Protein AF-A0AAU2K350-F1 (afdb_monomer_lite)

Secondary structure (DSSP, 8-state):
--THHHHHHHTT-EEEEEEGGG-SSHHHHHHHHHHHTT--TT---SHHHHHHHHHTT-SSS-SS--EEEEEETGGGGGGSTTHHHHHHHHHHHHHHHHHTB-TTSPBPSSS----EEEEE--SSS-GGGGHHHHHTSTTEEEEEETTEEEEEE-GGGG--

pLDDT: mean 87.74, std 11.93, range [40.41, 98.19]

Structure (mmCIF, N/CA/C/O backbone):
data_AF-A0AAU2K350-F1
#
_entry.id   AF-A0AAU2K350-F1
#
loop_
_atom_site.group_PDB
_atom_site.id
_atom_site.type_symbol
_atom_site.label_atom_id
_atom_site.label_alt_id
_atom_site.label_comp_id
_atom_site.label_asym_id
_atom_site.label_entity_id
_atom_site.label_seq_id
_atom_site.pdbx_PDB_ins_code
_atom_site.Cartn_x
_atom_site.Cartn_y
_atom_site.Cartn_z
_atom_site.occupancy
_atom_site.B_iso_or_equiv
_atom_site.auth_seq_id
_atom_site.auth_comp_id
_atom_site.auth_asym_id
_atom_site.auth_atom_id
_atom_site.pdbx_PDB_model_num
ATOM 1 N N . MET A 1 1 ? -17.725 -1.770 -3.847 1.00 48.84 1 MET A N 1
ATOM 2 C CA . MET A 1 1 ? -16.454 -1.557 -4.570 1.00 48.84 1 MET A CA 1
ATOM 3 C C . MET A 1 1 ? -16.505 -0.153 -5.142 1.00 48.84 1 MET A C 1
ATOM 5 O O . MET A 1 1 ? -17.476 0.146 -5.826 1.00 48.84 1 MET A O 1
ATOM 9 N N . SER A 1 2 ? -15.560 0.715 -4.776 1.00 60.06 2 SER A N 1
ATOM 10 C CA . SER A 1 2 ? -15.501 2.093 -5.284 1.00 60.06 2 SER A CA 1
ATOM 11 C C . SER A 1 2 ? -15.479 2.109 -6.822 1.00 60.06 2 SER A C 1
ATOM 13 O O . SER A 1 2 ? -14.871 1.226 -7.431 1.00 60.06 2 SER A O 1
ATOM 15 N N . ALA A 1 3 ? -16.127 3.098 -7.449 1.00 72.12 3 ALA A N 1
ATOM 16 C CA . ALA A 1 3 ? -16.130 3.290 -8.905 1.00 72.12 3 ALA A CA 1
ATOM 17 C C . ALA A 1 3 ? -14.728 3.598 -9.480 1.00 72.12 3 ALA A C 1
ATOM 19 O O . ALA A 1 3 ? -14.520 3.503 -10.686 1.00 72.12 3 ALA A O 1
ATOM 20 N N . GLU A 1 4 ? -13.764 3.920 -8.613 1.00 78.69 4 GLU A N 1
ATOM 21 C CA . GLU A 1 4 ? -12.379 4.254 -8.962 1.00 78.69 4 GLU A CA 1
ATOM 22 C C . GLU A 1 4 ? -11.630 3.071 -9.602 1.00 78.69 4 GLU A C 1
ATOM 24 O O . GLU A 1 4 ? -10.905 3.262 -10.574 1.00 78.69 4 GLU A O 1
ATOM 29 N N . VAL A 1 5 ? -11.836 1.840 -9.112 1.00 82.00 5 VAL A N 1
ATOM 30 C CA . VAL A 1 5 ? -11.139 0.642 -9.625 1.00 82.00 5 VAL A CA 1
ATOM 31 C C . VAL A 1 5 ? -11.605 0.275 -11.041 1.00 82.00 5 VAL A C 1
ATOM 33 O O . VAL A 1 5 ? -10.751 0.125 -11.913 1.00 82.00 5 VAL A O 1
ATOM 36 N N . PRO A 1 6 ? -12.922 0.175 -11.328 1.00 83.81 6 PRO A N 1
ATOM 37 C CA . PRO A 1 6 ? -13.397 0.025 -12.702 1.00 83.81 6 PRO A CA 1
ATOM 38 C C . PRO A 1 6 ? -12.897 1.135 -13.632 1.00 83.81 6 PRO A C 1
ATOM 40 O O . PRO A 1 6 ? -12.390 0.831 -14.705 1.00 83.81 6 PRO A O 1
ATOM 43 N N . ALA A 1 7 ? -12.948 2.401 -13.203 1.00 83.69 7 ALA A N 1
ATOM 44 C CA . ALA A 1 7 ? -12.500 3.533 -14.018 1.00 83.69 7 ALA A CA 1
ATOM 45 C C . ALA A 1 7 ? -10.980 3.543 -14.284 1.00 83.69 7 ALA A C 1
ATOM 47 O O . ALA A 1 7 ? -10.530 4.105 -15.286 1.00 83.69 7 ALA A O 1
ATOM 48 N N . LEU A 1 8 ? -10.177 2.963 -13.387 1.00 84.31 8 LEU A N 1
ATOM 49 C CA . LEU A 1 8 ? -8.742 2.752 -13.586 1.00 84.31 8 LEU A CA 1
ATOM 50 C C . LEU A 1 8 ? -8.472 1.624 -14.592 1.00 84.31 8 LEU A C 1
ATOM 52 O O . LEU A 1 8 ? -7.629 1.761 -15.470 1.00 84.31 8 LEU A O 1
ATOM 56 N N . LEU A 1 9 ? -9.218 0.525 -14.514 1.00 84.62 9 LEU A N 1
ATOM 57 C CA . LEU A 1 9 ? -9.082 -0.571 -15.476 1.00 84.62 9 LEU A CA 1
ATOM 58 C C . LEU A 1 9 ? -9.547 -0.152 -16.881 1.00 84.62 9 LEU A C 1
ATOM 60 O O . LEU A 1 9 ? -8.903 -0.482 -17.872 1.00 84.62 9 LEU A O 1
ATOM 64 N N . GLU A 1 10 ? -10.630 0.624 -16.980 1.00 86.38 10 GLU A N 1
ATOM 65 C CA . GLU A 1 10 ? -11.163 1.136 -18.254 1.00 86.38 10 GLU A CA 1
ATOM 66 C C . GLU A 1 10 ? -10.181 2.054 -18.998 1.00 86.38 10 GLU A C 1
ATOM 68 O O . GLU A 1 10 ? -10.196 2.089 -20.228 1.00 86.38 10 GLU A O 1
ATOM 73 N N . ARG A 1 11 ? -9.304 2.768 -18.278 1.00 85.75 11 ARG A N 1
ATOM 74 C CA . ARG A 1 11 ? -8.236 3.596 -18.873 1.00 85.75 11 ARG A CA 1
ATOM 75 C C . ARG A 1 11 ? -6.944 2.826 -19.168 1.00 85.75 11 ARG A C 1
ATOM 77 O O . ARG A 1 11 ? -5.968 3.448 -19.567 1.00 85.75 11 ARG A O 1
ATOM 84 N N . GLY A 1 12 ? -6.934 1.506 -18.973 1.00 85.19 12 GLY A N 1
ATOM 85 C CA . GLY A 1 12 ? -5.758 0.656 -19.177 1.00 85.19 12 GLY A CA 1
ATOM 86 C C . GLY A 1 12 ? -4.811 0.571 -17.977 1.00 85.19 12 GLY A C 1
ATOM 87 O O . GLY A 1 12 ? -3.749 -0.026 -18.101 1.00 85.19 12 GLY A O 1
ATOM 88 N N . GLY A 1 13 ? -5.191 1.128 -16.825 1.00 89.69 13 GLY A N 1
ATOM 89 C CA . GLY A 1 13 ? -4.402 1.042 -15.602 1.00 89.69 13 GLY A CA 1
ATOM 90 C C . GLY A 1 13 ? -4.367 -0.368 -15.011 1.00 89.69 13 GLY A C 1
ATOM 91 O O . GLY A 1 13 ? -5.185 -1.237 -15.329 1.00 89.69 13 GLY A O 1
ATOM 92 N N . LEU A 1 14 ? -3.413 -0.589 -14.114 1.00 92.19 14 LEU A N 1
ATOM 93 C CA . LEU A 1 14 ? -3.151 -1.875 -13.483 1.00 92.19 14 LEU A CA 1
ATOM 94 C C . LEU A 1 14 ? -3.689 -1.902 -12.057 1.00 92.19 14 LEU A C 1
ATOM 96 O O . LEU A 1 14 ? -3.581 -0.937 -11.302 1.00 92.19 14 LEU A O 1
ATOM 100 N N . VAL A 1 15 ? -4.242 -3.049 -11.671 1.00 93.12 15 VAL A N 1
ATOM 101 C CA . VAL A 1 15 ? -4.772 -3.270 -10.327 1.00 93.12 15 VAL A CA 1
ATOM 102 C C . VAL A 1 15 ? -4.165 -4.540 -9.760 1.00 93.12 15 VAL A C 1
ATOM 104 O O . VAL A 1 15 ? -4.395 -5.630 -10.283 1.00 93.12 15 VAL A O 1
ATOM 107 N N . PHE A 1 16 ? -3.437 -4.399 -8.658 1.00 95.00 16 PHE A N 1
ATOM 108 C CA . PHE A 1 16 ? -2.886 -5.517 -7.896 1.00 95.00 16 PHE A CA 1
ATOM 109 C C . PHE 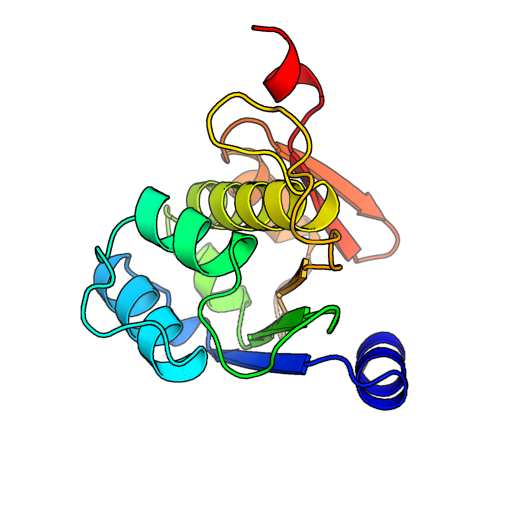A 1 16 ? -3.599 -5.631 -6.558 1.00 95.00 16 PHE A C 1
ATOM 111 O O . PHE A 1 16 ? -4.046 -4.633 -5.990 1.00 95.00 16 PHE A O 1
ATOM 118 N N . ARG A 1 17 ? -3.709 -6.858 -6.050 1.00 95.94 17 ARG A N 1
ATOM 119 C CA . ARG A 1 17 ? -4.316 -7.135 -4.748 1.00 95.94 17 ARG A CA 1
ATOM 120 C C . ARG A 1 17 ? -3.356 -7.926 -3.883 1.00 95.94 17 ARG A C 1
ATOM 122 O O . ARG A 1 17 ? -2.814 -8.931 -4.330 1.00 95.94 17 ARG A O 1
ATOM 129 N N . LEU A 1 18 ? -3.165 -7.469 -2.655 1.00 98.00 18 LEU A N 1
ATOM 130 C CA . LEU A 1 18 ? -2.349 -8.115 -1.636 1.00 98.00 18 LEU A CA 1
ATOM 131 C C . LEU A 1 18 ? -3.233 -8.367 -0.415 1.00 98.00 18 LEU A C 1
ATOM 133 O O . LEU A 1 18 ? -4.109 -7.561 -0.113 1.00 98.00 18 LEU A O 1
ATOM 137 N N . ASN A 1 19 ? -2.989 -9.452 0.318 1.00 97.69 19 ASN A N 1
ATOM 138 C CA . ASN A 1 19 ? -3.650 -9.688 1.598 1.00 97.69 19 ASN A CA 1
ATOM 139 C C . ASN A 1 19 ? -2.762 -9.180 2.741 1.00 97.69 19 ASN A C 1
ATOM 141 O O . ASN A 1 19 ? -1.629 -9.635 2.890 1.00 97.69 19 ASN A O 1
ATOM 145 N N . ALA A 1 20 ? -3.271 -8.276 3.581 1.00 97.50 20 ALA A N 1
ATOM 146 C CA . ALA A 1 20 ? -2.538 -7.720 4.718 1.00 97.50 20 ALA A CA 1
ATOM 147 C C . ALA A 1 20 ? -2.034 -8.768 5.717 1.00 97.50 20 ALA A C 1
ATOM 149 O O . ALA A 1 20 ? -1.036 -8.540 6.401 1.00 97.50 20 ALA A O 1
ATOM 150 N N . ARG A 1 21 ? -2.688 -9.931 5.807 1.00 96.69 21 ARG A N 1
ATOM 151 C CA . ARG A 1 21 ? -2.264 -11.035 6.681 1.00 96.69 21 ARG A CA 1
ATOM 152 C C . ARG A 1 21 ? -0.917 -11.625 6.259 1.00 96.69 21 ARG A C 1
ATOM 154 O O . ARG A 1 21 ? -0.220 -12.177 7.106 1.00 96.69 21 ARG A O 1
ATOM 161 N N . ASP A 1 22 ? -0.519 -11.431 5.004 1.00 97.75 22 ASP A N 1
ATOM 162 C CA . ASP A 1 22 ? 0.795 -11.810 4.478 1.00 97.75 22 ASP A CA 1
ATOM 163 C C . ASP A 1 22 ? 1.847 -10.689 4.615 1.00 97.75 22 ASP A C 1
ATOM 165 O O . ASP A 1 22 ? 2.985 -10.857 4.173 1.00 97.75 22 ASP A O 1
ATOM 169 N N . LEU A 1 23 ? 1.482 -9.543 5.210 1.00 97.56 23 LEU A N 1
ATOM 170 C CA . LEU A 1 23 ? 2.312 -8.333 5.326 1.00 97.56 23 LEU A CA 1
ATOM 171 C C . LEU A 1 23 ? 2.661 -7.973 6.783 1.00 97.56 23 LEU A C 1
ATOM 173 O O . LEU A 1 23 ? 3.129 -6.871 7.056 1.00 97.56 23 LEU A O 1
ATOM 177 N N . LEU A 1 24 ? 2.418 -8.881 7.732 1.00 96.50 24 LEU A N 1
ATOM 178 C CA . LEU A 1 24 ? 2.515 -8.589 9.171 1.00 96.50 24 LEU A CA 1
ATOM 179 C C . LEU A 1 24 ? 3.950 -8.521 9.716 1.00 96.50 24 LEU A C 1
ATOM 181 O O . LEU A 1 24 ? 4.151 -8.114 10.857 1.00 96.50 24 LEU A O 1
ATOM 185 N N . GLU A 1 25 ? 4.943 -8.912 8.919 1.00 96.88 25 GLU A N 1
ATOM 186 C CA . GLU A 1 25 ? 6.363 -8.827 9.259 1.00 96.88 25 GLU A CA 1
ATOM 187 C C . GLU A 1 25 ? 7.150 -8.333 8.038 1.00 96.88 25 GLU A C 1
ATOM 189 O O . GLU A 1 25 ? 6.789 -8.674 6.910 1.00 96.88 25 GLU A O 1
ATOM 194 N N . PRO A 1 26 ? 8.267 -7.598 8.205 1.00 97.00 26 PRO A N 1
ATOM 195 C CA . PRO A 1 26 ? 9.024 -7.078 7.064 1.00 97.00 26 PRO A CA 1
ATOM 196 C C . PRO A 1 26 ? 9.430 -8.168 6.060 1.00 97.00 26 PRO A C 1
ATOM 198 O O . PRO A 1 26 ? 9.266 -8.010 4.854 1.00 97.00 26 PRO A O 1
ATOM 201 N N . ALA A 1 27 ? 9.899 -9.322 6.544 1.00 96.94 27 ALA A N 1
ATOM 202 C CA . ALA A 1 27 ? 10.349 -10.408 5.675 1.00 96.94 27 ALA A CA 1
ATOM 203 C C . ALA A 1 27 ? 9.214 -11.049 4.853 1.00 96.94 27 ALA A C 1
ATOM 205 O O . ALA A 1 27 ? 9.441 -11.440 3.703 1.00 96.94 27 ALA A O 1
ATOM 206 N N . SER A 1 28 ? 8.011 -11.190 5.424 1.00 97.12 28 SER A N 1
ATOM 207 C CA . SER A 1 28 ? 6.842 -11.686 4.687 1.00 97.12 28 SER A CA 1
ATOM 208 C C . SER A 1 28 ? 6.312 -10.618 3.736 1.00 97.12 28 SER A C 1
ATOM 210 O O . SER A 1 28 ? 6.107 -10.924 2.566 1.00 97.12 28 SER A O 1
ATOM 212 N N . LEU A 1 29 ? 6.246 -9.360 4.177 1.00 97.94 29 LEU A N 1
ATOM 213 C CA . LEU A 1 29 ? 5.856 -8.209 3.366 1.00 97.94 29 LEU A CA 1
ATOM 214 C C . LEU A 1 29 ? 6.703 -8.100 2.097 1.00 97.94 29 LEU A C 1
ATOM 216 O O . LEU A 1 29 ? 6.158 -8.137 0.996 1.00 97.94 29 LEU A O 1
ATOM 220 N N . PHE A 1 30 ? 8.032 -8.046 2.217 1.00 98.19 30 PHE A N 1
ATOM 221 C CA . PHE A 1 30 ? 8.917 -7.925 1.054 1.00 98.19 30 PHE A CA 1
ATOM 222 C C . PHE A 1 30 ? 8.753 -9.093 0.081 1.00 98.19 30 PHE A C 1
ATOM 224 O O . PHE A 1 30 ? 8.763 -8.906 -1.133 1.00 98.19 30 PHE A O 1
ATOM 231 N N . ARG A 1 31 ? 8.581 -10.312 0.600 1.00 97.50 31 ARG A N 1
ATOM 232 C CA . ARG A 1 31 ? 8.362 -11.501 -0.228 1.00 97.50 31 ARG A CA 1
ATOM 233 C C . ARG A 1 31 ? 7.025 -11.443 -0.962 1.00 97.50 31 ARG A C 1
ATOM 235 O O . ARG A 1 31 ? 6.973 -11.809 -2.132 1.00 97.50 31 ARG A O 1
ATOM 242 N N . THR A 1 32 ? 5.971 -11.002 -0.284 1.00 97.94 32 THR A N 1
ATOM 243 C CA . THR A 1 32 ? 4.632 -10.860 -0.858 1.00 97.94 32 THR A CA 1
ATOM 244 C C . THR A 1 32 ? 4.634 -9.801 -1.951 1.00 97.94 32 THR A C 1
ATOM 246 O O . THR A 1 32 ? 4.218 -10.105 -3.061 1.00 97.94 32 THR A O 1
ATOM 249 N N . PHE A 1 33 ? 5.203 -8.617 -1.706 1.00 97.62 33 PHE A N 1
ATOM 250 C CA . PHE A 1 33 ? 5.352 -7.585 -2.739 1.00 97.62 33 PHE A CA 1
ATOM 251 C C . PHE A 1 33 ? 6.123 -8.106 -3.953 1.00 97.62 33 PHE A C 1
ATOM 253 O O . PHE A 1 33 ? 5.629 -8.014 -5.072 1.00 97.62 33 PHE A O 1
ATOM 260 N N . ALA A 1 34 ? 7.283 -8.733 -3.740 1.00 96.25 34 ALA A N 1
ATOM 261 C CA . ALA A 1 34 ? 8.080 -9.254 -4.844 1.00 96.25 34 ALA A CA 1
ATOM 262 C C . ALA A 1 34 ? 7.338 -10.311 -5.673 1.00 96.25 34 ALA A C 1
ATOM 264 O O . ALA A 1 34 ? 7.451 -10.327 -6.895 1.00 96.25 34 ALA A O 1
ATOM 265 N N . ARG A 1 35 ? 6.564 -11.183 -5.016 1.00 96.06 35 ARG A N 1
ATOM 266 C CA . ARG A 1 35 ? 5.776 -12.222 -5.683 1.00 96.06 35 ARG A CA 1
ATOM 267 C C . ARG A 1 35 ? 4.591 -11.635 -6.450 1.00 96.06 35 ARG A C 1
ATOM 269 O O . ARG A 1 35 ? 4.458 -11.918 -7.635 1.00 96.06 35 ARG A O 1
ATOM 276 N N . GLU A 1 36 ? 3.743 -10.848 -5.789 1.00 96.19 36 GLU A N 1
ATOM 277 C CA . GLU A 1 36 ? 2.484 -10.357 -6.375 1.00 96.19 36 GLU A CA 1
ATOM 278 C C . GLU A 1 36 ? 2.718 -9.290 -7.451 1.00 96.19 36 GLU A C 1
ATOM 280 O O . GLU A 1 36 ? 1.993 -9.238 -8.442 1.00 96.19 36 GLU A O 1
ATOM 285 N N . LEU A 1 37 ? 3.761 -8.471 -7.296 1.00 94.62 37 LEU A N 1
ATOM 286 C CA . LEU A 1 37 ? 4.132 -7.435 -8.264 1.00 94.62 37 LEU A CA 1
ATOM 287 C C . LEU A 1 37 ? 5.217 -7.906 -9.238 1.00 94.62 37 LEU A C 1
ATOM 289 O O . LEU A 1 37 ? 5.668 -7.123 -10.062 1.00 94.62 37 LEU A O 1
ATOM 293 N N . SER A 1 38 ? 5.630 -9.178 -9.170 1.00 93.88 38 SER A N 1
ATOM 294 C CA . SER A 1 38 ? 6.659 -9.770 -10.041 1.00 93.88 38 SER A CA 1
ATOM 295 C C . SER A 1 38 ? 7.970 -8.969 -10.093 1.00 93.88 38 SER A C 1
ATOM 297 O O . SER A 1 38 ? 8.540 -8.780 -11.168 1.00 93.88 38 SER A O 1
ATOM 299 N N . PHE A 1 39 ? 8.461 -8.505 -8.938 1.00 93.81 39 PHE A N 1
ATOM 300 C CA . PHE A 1 39 ? 9.727 -7.769 -8.868 1.00 93.81 39 PHE A CA 1
ATOM 301 C C . PHE A 1 39 ? 10.929 -8.622 -9.317 1.00 93.81 39 PHE A C 1
ATOM 303 O O . PHE A 1 39 ? 10.881 -9.857 -9.269 1.00 93.81 39 PHE A O 1
ATOM 310 N N . PRO A 1 40 ? 12.048 -7.986 -9.720 1.00 91.12 40 PRO A N 1
ATOM 311 C CA . PRO A 1 40 ? 13.221 -8.685 -10.219 1.00 91.12 40 PRO A CA 1
ATOM 312 C C . PRO A 1 40 ? 13.851 -9.607 -9.172 1.00 91.12 40 PRO A C 1
ATOM 314 O O . PRO A 1 40 ? 13.852 -9.323 -7.976 1.00 91.12 40 PRO A O 1
ATOM 317 N N . GLY A 1 41 ? 14.503 -10.679 -9.632 1.00 89.38 41 GLY A N 1
ATOM 318 C CA . GLY A 1 41 ? 15.175 -11.646 -8.750 1.00 89.38 41 GLY A CA 1
ATOM 319 C C . GLY A 1 41 ? 16.346 -11.083 -7.929 1.00 89.38 41 GLY A C 1
ATOM 320 O O . GLY A 1 41 ? 16.831 -11.762 -7.030 1.00 89.38 41 GLY A O 1
ATOM 321 N N . TYR A 1 42 ? 16.799 -9.861 -8.227 1.00 88.81 42 TYR A N 1
ATOM 322 C CA . TYR A 1 42 ? 17.813 -9.125 -7.462 1.00 88.81 42 TYR A CA 1
ATOM 323 C C . TYR A 1 42 ? 17.215 -8.129 -6.452 1.00 88.81 42 TYR A C 1
ATOM 325 O O . TYR A 1 42 ? 17.949 -7.316 -5.894 1.00 88.81 42 TYR A O 1
ATOM 333 N N . PHE A 1 43 ? 15.899 -8.161 -6.222 1.00 94.00 43 PHE A N 1
ATOM 334 C CA . PHE A 1 43 ? 15.223 -7.303 -5.253 1.00 94.00 43 PHE A CA 1
ATOM 335 C C . PHE A 1 43 ? 15.873 -7.386 -3.860 1.00 94.00 43 PHE A C 1
ATOM 337 O O . PHE A 1 43 ? 16.080 -8.466 -3.310 1.00 94.00 43 PHE A O 1
ATOM 344 N N . GLY A 1 44 ? 16.188 -6.226 -3.277 1.00 95.06 44 GLY A N 1
ATOM 345 C CA . GLY A 1 44 ? 17.009 -6.115 -2.066 1.00 95.06 44 GLY A CA 1
ATOM 346 C C . GLY A 1 44 ? 16.328 -6.498 -0.746 1.00 95.06 44 GLY A C 1
ATOM 347 O O . GLY A 1 44 ? 17.001 -6.497 0.284 1.00 95.06 44 GLY A O 1
ATOM 348 N N . HIS A 1 45 ? 15.024 -6.808 -0.750 1.00 95.94 45 HIS A N 1
ATOM 349 C CA . HIS A 1 45 ? 14.247 -7.207 0.436 1.00 95.94 45 HIS A CA 1
ATOM 350 C C . HIS A 1 45 ? 14.420 -6.274 1.651 1.00 95.94 45 HIS A C 1
ATOM 352 O O . HIS A 1 45 ? 14.588 -6.721 2.787 1.00 95.94 45 HIS A O 1
ATOM 358 N N . ASN A 1 46 ? 14.389 -4.968 1.402 1.00 96.88 46 ASN A N 1
ATOM 359 C CA . ASN A 1 46 ? 14.428 -3.917 2.414 1.00 96.88 46 ASN A CA 1
ATOM 360 C C . ASN A 1 46 ? 13.517 -2.751 1.986 1.00 96.88 46 ASN A C 1
ATOM 362 O O . ASN A 1 46 ? 12.992 -2.759 0.872 1.00 96.88 46 ASN A O 1
ATOM 366 N N . TRP A 1 47 ? 13.297 -1.780 2.876 1.00 96.06 47 TRP A N 1
ATOM 367 C CA . TRP A 1 47 ? 12.362 -0.675 2.637 1.00 96.06 47 TRP A CA 1
ATOM 368 C C . TRP A 1 47 ? 12.781 0.226 1.474 1.00 96.06 47 TRP A C 1
ATOM 370 O O . TRP A 1 47 ? 11.937 0.538 0.640 1.00 96.06 47 TRP A O 1
ATOM 380 N N . ASP A 1 48 ? 14.067 0.562 1.367 1.00 93.75 48 ASP A N 1
ATOM 381 C CA . ASP A 1 48 ? 14.583 1.406 0.281 1.00 93.75 48 ASP A CA 1
ATOM 382 C C . ASP A 1 48 ? 14.410 0.704 -1.071 1.00 93.75 48 ASP A C 1
ATOM 384 O O . ASP A 1 48 ? 13.841 1.260 -2.006 1.00 93.75 48 ASP A O 1
ATOM 388 N N . ALA A 1 49 ? 14.765 -0.582 -1.140 1.00 94.62 49 ALA A N 1
ATOM 389 C CA . ALA A 1 49 ? 14.562 -1.393 -2.337 1.00 94.62 49 ALA A CA 1
ATOM 390 C C . ALA A 1 49 ? 13.076 -1.531 -2.712 1.00 94.62 49 ALA A C 1
ATOM 392 O O . ALA A 1 49 ? 12.751 -1.681 -3.890 1.00 94.62 49 ALA A O 1
ATOM 393 N N . LEU A 1 50 ? 12.170 -1.537 -1.725 1.00 96.50 50 LEU A N 1
ATOM 394 C CA . LEU A 1 50 ? 10.727 -1.568 -1.965 1.00 96.50 50 LEU A CA 1
ATOM 395 C C . LEU A 1 50 ? 10.258 -0.253 -2.591 1.00 96.50 50 LEU A C 1
ATOM 397 O O . LEU A 1 50 ? 9.519 -0.298 -3.573 1.00 96.50 50 LEU A O 1
ATOM 401 N N . VAL A 1 51 ? 10.715 0.888 -2.067 1.00 93.31 51 VAL A N 1
ATOM 402 C CA . VAL A 1 51 ? 10.474 2.203 -2.677 1.00 93.31 51 VAL A CA 1
ATOM 403 C C . VAL A 1 51 ? 10.975 2.200 -4.120 1.00 93.31 51 VAL A C 1
ATOM 405 O O . VAL A 1 51 ? 10.180 2.468 -5.020 1.00 93.31 51 VAL A O 1
ATOM 408 N N . ASP A 1 52 ? 12.229 1.800 -4.348 1.00 89.81 52 ASP A N 1
ATOM 409 C CA . ASP A 1 52 ? 12.852 1.737 -5.678 1.00 89.81 52 ASP A CA 1
ATOM 410 C C . ASP A 1 52 ? 12.058 0.876 -6.667 1.00 89.81 52 ASP A C 1
ATOM 412 O O . ASP A 1 52 ? 11.806 1.281 -7.803 1.00 89.81 52 ASP A O 1
ATOM 416 N N . CYS A 1 53 ? 11.607 -0.306 -6.242 1.00 92.25 53 CYS A N 1
ATOM 417 C CA . CYS A 1 53 ? 10.830 -1.184 -7.115 1.00 92.25 53 CYS A CA 1
ATOM 418 C C . CYS A 1 53 ? 9.445 -0.624 -7.455 1.00 92.25 53 CYS A C 1
ATOM 420 O O . CYS A 1 53 ? 8.948 -0.870 -8.556 1.00 92.25 53 CYS A O 1
ATOM 422 N N . LEU A 1 54 ? 8.823 0.104 -6.525 1.00 92.19 54 LEU A N 1
ATOM 423 C CA . LEU A 1 54 ? 7.489 0.670 -6.694 1.00 92.19 54 LEU A CA 1
ATOM 424 C C . LEU A 1 54 ? 7.498 1.933 -7.561 1.00 92.19 54 LEU A C 1
ATOM 426 O O . LEU A 1 54 ? 6.669 2.025 -8.462 1.00 92.19 54 LEU A O 1
ATOM 430 N N . TYR A 1 55 ? 8.407 2.887 -7.319 1.00 86.75 55 TYR A N 1
ATOM 431 C CA . TYR A 1 55 ? 8.389 4.148 -8.072 1.00 86.75 55 TYR A CA 1
ATOM 432 C C . TYR A 1 55 ? 9.024 4.032 -9.457 1.00 86.75 55 TYR A C 1
ATOM 434 O O . TYR A 1 55 ? 8.543 4.677 -10.383 1.00 86.75 55 TYR A O 1
ATOM 442 N N . ASP A 1 56 ? 10.069 3.213 -9.630 1.00 81.50 56 ASP A N 1
ATOM 443 C CA . ASP A 1 56 ? 10.656 2.980 -10.959 1.00 81.50 56 ASP A CA 1
ATOM 444 C C . ASP A 1 56 ? 9.879 1.915 -11.755 1.00 81.50 56 ASP A C 1
ATOM 446 O O . ASP A 1 56 ? 10.297 1.495 -12.830 1.00 81.50 56 ASP A O 1
ATOM 450 N N . TRP A 1 57 ? 8.750 1.469 -11.192 1.00 83.56 57 TRP A N 1
ATOM 451 C CA . TRP A 1 57 ? 7.883 0.392 -11.653 1.00 83.56 57 TRP A CA 1
ATOM 452 C C . TRP A 1 57 ? 8.639 -0.791 -12.262 1.00 83.56 57 TRP A C 1
ATOM 454 O O . TRP A 1 57 ? 8.757 -0.958 -13.475 1.00 83.56 57 TRP A O 1
ATOM 464 N N . HIS A 1 58 ? 9.100 -1.684 -11.394 1.00 78.81 58 HIS A N 1
ATOM 465 C CA . HIS A 1 58 ? 9.740 -2.929 -11.810 1.00 78.81 58 HIS A CA 1
ATOM 466 C C . HIS A 1 58 ? 8.753 -4.101 -12.001 1.00 78.81 58 HIS A C 1
ATOM 468 O O . HIS A 1 58 ? 9.181 -5.250 -12.124 1.00 78.81 58 HIS A O 1
ATOM 474 N N . GLY A 1 59 ? 7.443 -3.829 -11.972 1.00 76.25 59 GLY A N 1
ATOM 475 C CA . GLY A 1 59 ? 6.385 -4.827 -12.129 1.00 76.25 59 GLY A CA 1
ATOM 476 C C . GLY A 1 59 ? 5.960 -5.067 -13.584 1.00 76.25 59 GLY A C 1
ATOM 477 O O . GLY A 1 59 ? 6.571 -4.544 -14.516 1.00 76.25 59 GLY A O 1
ATOM 478 N N . PRO A 1 60 ? 4.918 -5.886 -13.822 1.00 75.31 60 PRO A N 1
ATOM 479 C CA . PRO A 1 60 ? 4.395 -6.119 -15.164 1.00 75.31 60 PRO A CA 1
ATOM 480 C C . PRO A 1 60 ? 3.623 -4.893 -15.677 1.00 75.31 60 PRO A C 1
ATOM 482 O O . PRO A 1 60 ? 3.089 -4.118 -14.891 1.00 75.31 60 PRO A O 1
ATOM 485 N N . GLY A 1 61 ? 3.531 -4.745 -17.001 1.00 68.44 61 GLY A N 1
ATOM 486 C CA . GLY A 1 61 ? 3.065 -3.507 -17.647 1.00 68.44 61 GLY A CA 1
ATOM 487 C C . GLY A 1 61 ? 4.221 -2.539 -17.908 1.00 68.44 61 GLY A C 1
ATOM 488 O O . GLY A 1 61 ? 5.264 -2.631 -17.268 1.00 68.44 61 GLY A O 1
ATOM 489 N N . HIS A 1 62 ? 4.107 -1.701 -18.935 1.00 56.62 62 HIS A N 1
ATOM 490 C CA . HIS A 1 62 ? 5.208 -0.845 -19.382 1.00 56.62 62 HIS A CA 1
ATOM 491 C C . HIS A 1 62 ? 4.682 0.451 -19.989 1.00 56.62 62 HIS A C 1
ATOM 493 O O . HIS A 1 62 ? 3.895 0.420 -20.931 1.00 56.62 62 HIS A O 1
ATOM 499 N N . GLY A 1 63 ? 5.201 1.584 -19.506 1.00 67.06 63 GLY A N 1
ATOM 500 C CA . GLY A 1 63 ? 4.877 2.913 -20.019 1.00 67.06 63 GLY A CA 1
ATOM 501 C C . GLY A 1 63 ? 4.174 3.774 -18.975 1.00 67.06 63 GLY A C 1
ATOM 502 O O . GLY A 1 63 ? 4.717 3.983 -17.897 1.00 67.06 63 GLY A O 1
ATOM 503 N N . ASN A 1 64 ? 2.987 4.275 -19.317 1.00 66.31 64 ASN A N 1
ATOM 504 C CA . ASN A 1 64 ? 2.255 5.296 -18.557 1.00 66.31 64 ASN A CA 1
ATOM 505 C C . ASN A 1 64 ? 1.019 4.713 -17.851 1.00 66.31 64 ASN A C 1
ATOM 507 O O . ASN A 1 64 ? 0.014 5.408 -17.704 1.00 66.31 64 ASN A O 1
ATOM 511 N N . ASP A 1 65 ? 1.045 3.424 -17.513 1.00 85.88 65 ASP A N 1
ATOM 512 C CA . ASP A 1 65 ? -0.107 2.766 -16.904 1.00 85.88 65 ASP A CA 1
ATOM 513 C C . ASP A 1 65 ? -0.221 3.209 -15.442 1.00 85.88 65 ASP A C 1
ATOM 515 O O . ASP A 1 65 ? 0.662 2.946 -14.627 1.00 85.88 65 ASP A O 1
ATOM 519 N N . ASP A 1 66 ? -1.323 3.872 -15.102 1.00 90.50 66 ASP A N 1
ATOM 520 C CA . ASP A 1 66 ? -1.644 4.185 -13.712 1.00 90.50 66 ASP A CA 1
ATOM 521 C C . ASP A 1 66 ? -1.835 2.876 -12.923 1.00 90.50 66 ASP A C 1
ATOM 523 O O . ASP A 1 66 ? -2.510 1.950 -13.379 1.00 90.50 66 ASP A O 1
ATOM 527 N N . VAL A 1 67 ? -1.279 2.795 -11.718 1.00 92.31 67 VAL A N 1
ATOM 528 C CA . VAL A 1 67 ? -1.286 1.600 -10.872 1.00 92.31 67 VAL A CA 1
ATOM 529 C C . VAL A 1 67 ? -2.060 1.855 -9.582 1.00 92.31 67 VAL A C 1
ATOM 531 O O . VAL A 1 67 ? -1.812 2.822 -8.862 1.00 92.31 67 VAL A O 1
ATOM 534 N N . ALA A 1 68 ? -2.947 0.925 -9.225 1.00 94.38 68 ALA A N 1
ATOM 535 C CA . ALA A 1 68 ? -3.508 0.828 -7.883 1.00 94.38 68 ALA A CA 1
ATOM 536 C C . ALA A 1 68 ? -3.159 -0.511 -7.227 1.00 94.38 68 ALA A C 1
ATOM 538 O O . ALA A 1 68 ? -3.391 -1.586 -7.783 1.00 94.38 68 ALA A O 1
ATOM 539 N N . ILE A 1 69 ? -2.653 -0.444 -6.000 1.00 96.06 69 ILE A N 1
ATOM 540 C CA . ILE A 1 69 ? -2.376 -1.601 -5.154 1.00 96.06 69 ILE A CA 1
ATOM 541 C C . ILE A 1 69 ? -3.386 -1.607 -4.008 1.00 96.06 69 ILE A C 1
ATOM 543 O O . ILE A 1 69 ? -3.423 -0.705 -3.171 1.00 96.06 69 ILE A O 1
ATOM 547 N N . LEU A 1 70 ? -4.233 -2.630 -3.990 1.00 97.06 70 LEU A N 1
ATOM 548 C CA . LEU A 1 70 ? -5.297 -2.808 -3.012 1.00 97.06 70 LEU A CA 1
ATOM 549 C C . LEU A 1 70 ? -4.816 -3.804 -1.962 1.00 97.06 70 LEU A C 1
ATOM 551 O O . LEU A 1 70 ? -4.413 -4.917 -2.297 1.00 97.06 70 LEU A O 1
ATOM 555 N N . ILE A 1 71 ? -4.864 -3.408 -0.699 1.00 97.88 71 ILE A N 1
ATOM 556 C CA . ILE A 1 71 ? -4.473 -4.241 0.433 1.00 97.88 71 ILE A CA 1
ATOM 557 C C . ILE A 1 71 ? -5.749 -4.661 1.158 1.00 97.88 71 ILE A C 1
ATOM 559 O O . ILE A 1 71 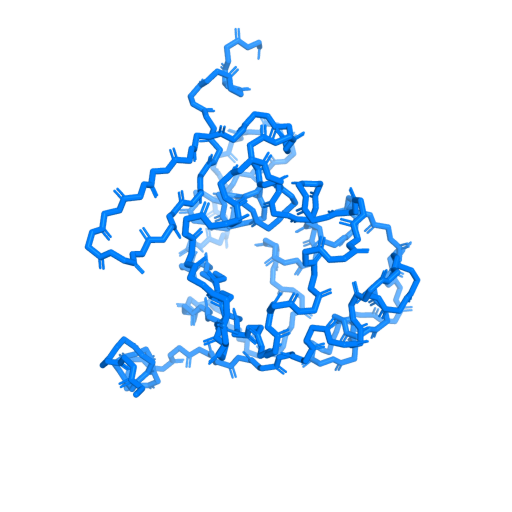? -6.368 -3.859 1.853 1.00 97.88 71 ILE A O 1
ATOM 563 N N . ASP A 1 72 ? -6.143 -5.912 0.950 1.00 97.62 72 ASP A N 1
ATOM 564 C CA . ASP A 1 72 ? -7.282 -6.564 1.595 1.00 97.62 72 ASP A CA 1
ATOM 565 C C . ASP A 1 72 ? -6.989 -6.905 3.058 1.00 97.62 72 ASP A C 1
ATOM 567 O O . ASP A 1 72 ? -5.823 -7.025 3.439 1.00 97.62 72 ASP A O 1
ATOM 571 N N . ASP A 1 73 ? -8.037 -7.108 3.867 1.00 97.12 73 ASP A N 1
ATOM 572 C CA . ASP A 1 73 ? -7.927 -7.453 5.295 1.00 97.12 73 ASP A CA 1
ATOM 573 C C . ASP A 1 73 ? -7.063 -6.450 6.096 1.00 97.12 73 ASP A C 1
ATOM 575 O O . ASP A 1 73 ? -6.382 -6.830 7.058 1.00 97.12 73 ASP A O 1
ATOM 579 N N . ALA A 1 74 ? -7.026 -5.170 5.702 1.00 97.25 74 ALA A N 1
ATOM 580 C CA . ALA A 1 74 ? -6.042 -4.222 6.226 1.00 97.25 74 ALA A CA 1
ATOM 581 C C . ALA A 1 74 ? -6.181 -3.960 7.736 1.00 97.25 74 ALA A C 1
ATOM 583 O O . ALA A 1 74 ? -5.193 -3.584 8.371 1.00 97.25 74 ALA A O 1
ATOM 584 N N . ASP A 1 75 ? -7.329 -4.288 8.343 1.00 96.94 75 ASP A N 1
ATOM 585 C CA . ASP A 1 75 ? -7.551 -4.372 9.795 1.00 96.94 75 ASP A CA 1
ATOM 586 C C . ASP A 1 75 ? -6.437 -5.160 10.507 1.00 96.94 75 ASP A C 1
ATOM 588 O O . ASP A 1 75 ? -6.053 -4.862 11.640 1.00 96.94 75 ASP A O 1
ATOM 592 N N . ALA A 1 76 ? -5.869 -6.167 9.835 1.00 96.75 76 ALA A N 1
ATOM 593 C CA . ALA A 1 76 ? -4.805 -6.993 10.378 1.00 96.75 76 ALA A CA 1
ATOM 594 C C . ALA A 1 76 ? -3.535 -6.195 10.721 1.00 96.75 76 ALA A C 1
ATOM 596 O O . ALA A 1 76 ? -2.851 -6.579 11.676 1.00 96.75 76 ALA A O 1
ATOM 597 N N . LEU A 1 77 ? -3.252 -5.106 9.994 1.00 96.69 77 LEU A N 1
ATOM 598 C CA . LEU A 1 77 ? -2.047 -4.284 10.148 1.00 96.69 77 LEU A CA 1
ATOM 599 C C . LEU A 1 77 ? -2.048 -3.457 11.437 1.00 96.69 77 LEU A C 1
ATOM 601 O O . LEU A 1 77 ? -0.974 -3.176 11.962 1.00 96.69 77 LEU A O 1
ATOM 605 N N . LEU A 1 78 ? -3.213 -3.126 12.007 1.00 95.56 78 LEU A N 1
ATOM 606 C CA . LEU A 1 78 ? -3.291 -2.403 13.289 1.00 95.56 78 LEU A CA 1
ATOM 607 C C . LEU A 1 78 ? -2.622 -3.139 14.448 1.00 95.56 78 LEU A C 1
ATOM 609 O O . LEU A 1 78 ? -2.260 -2.535 15.452 1.00 95.56 78 LEU A O 1
ATOM 613 N N . ARG A 1 79 ? -2.464 -4.456 14.320 1.00 91.00 79 ARG A N 1
ATOM 614 C CA . ARG A 1 79 ? -1.840 -5.310 15.336 1.00 91.00 79 ARG A CA 1
ATOM 615 C C . ARG A 1 79 ? -0.314 -5.295 15.268 1.00 91.00 79 ARG A C 1
ATOM 617 O O . ARG A 1 79 ? 0.325 -6.076 15.965 1.00 91.00 79 ARG A O 1
ATOM 624 N N . THR A 1 80 ? 0.257 -4.470 14.396 1.00 93.62 80 THR A N 1
ATOM 625 C CA . THR A 1 80 ? 1.684 -4.448 14.099 1.00 93.62 80 THR A CA 1
ATOM 626 C C . THR A 1 80 ? 2.255 -3.056 14.340 1.00 93.62 80 THR A C 1
ATOM 628 O O . THR A 1 80 ? 1.651 -2.051 13.966 1.00 93.62 80 THR A O 1
ATOM 631 N N . ASP A 1 81 ? 3.465 -2.993 14.892 1.00 91.69 81 ASP A N 1
ATOM 632 C CA . ASP A 1 81 ? 4.183 -1.724 15.063 1.00 91.69 81 ASP A CA 1
ATOM 633 C C . ASP A 1 81 ? 4.744 -1.180 13.733 1.00 91.69 81 ASP A C 1
ATOM 635 O O . ASP A 1 81 ? 5.216 -0.046 13.666 1.00 91.69 81 ASP A O 1
ATOM 639 N N . LEU A 1 82 ? 4.690 -1.974 12.654 1.00 93.12 82 LEU A N 1
ATOM 640 C CA . LEU A 1 82 ? 5.203 -1.591 11.335 1.00 93.12 82 LEU A CA 1
ATOM 641 C C . LEU A 1 82 ? 4.254 -0.675 10.556 1.00 93.12 82 LEU A C 1
ATOM 643 O O . LEU A 1 82 ? 4.701 -0.070 9.589 1.00 93.12 82 LEU A O 1
ATOM 647 N N . LEU A 1 83 ? 2.975 -0.566 10.939 1.00 95.75 83 LEU A N 1
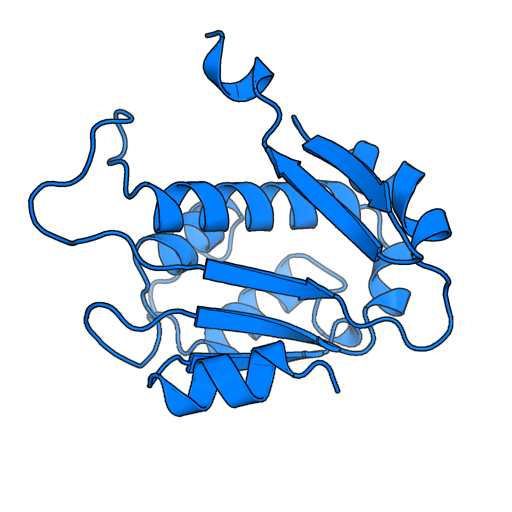ATOM 648 C CA . LEU A 1 83 ? 1.947 0.114 10.139 1.00 95.75 83 LEU A CA 1
ATOM 649 C C . LEU A 1 83 ? 2.336 1.552 9.765 1.00 95.75 83 LEU A C 1
ATOM 651 O O . LEU A 1 83 ? 2.284 1.901 8.588 1.00 95.75 83 LEU A O 1
ATOM 655 N N . GLY A 1 84 ? 2.773 2.366 10.730 1.00 95.12 84 GLY A N 1
ATOM 656 C CA . GLY A 1 84 ? 3.181 3.749 10.460 1.00 95.12 84 GLY A CA 1
ATOM 657 C C . GLY A 1 84 ? 4.355 3.832 9.479 1.00 95.12 84 GLY A C 1
ATOM 658 O O . GLY A 1 84 ? 4.296 4.579 8.506 1.00 95.12 84 GLY A O 1
ATOM 659 N N . LEU A 1 85 ? 5.394 3.012 9.684 1.00 95.38 85 LEU A N 1
ATOM 660 C CA . LEU A 1 85 ? 6.542 2.928 8.773 1.00 95.38 85 LEU A CA 1
ATOM 661 C C . LEU A 1 85 ? 6.124 2.458 7.376 1.00 95.38 85 LEU A C 1
ATOM 663 O O . LEU A 1 85 ? 6.563 3.017 6.375 1.00 95.38 85 LEU A O 1
ATOM 667 N N . PHE A 1 86 ? 5.276 1.437 7.306 1.00 96.88 86 PHE A N 1
ATOM 668 C CA . PHE A 1 86 ? 4.811 0.882 6.048 1.00 96.88 86 PHE A CA 1
ATOM 669 C C . PHE A 1 86 ? 4.020 1.917 5.249 1.00 96.88 86 PHE A C 1
ATOM 671 O O . PHE A 1 86 ? 4.327 2.123 4.080 1.00 96.88 86 PHE A O 1
ATOM 678 N N . VAL A 1 87 ? 3.084 2.638 5.876 1.00 97.00 87 VAL A N 1
ATOM 679 C CA . VAL A 1 87 ? 2.355 3.723 5.201 1.00 97.00 87 VAL A CA 1
ATOM 680 C C . VAL A 1 87 ? 3.305 4.831 4.747 1.00 97.00 87 VAL A C 1
ATOM 682 O O . VAL A 1 87 ? 3.173 5.283 3.614 1.00 97.00 87 VAL A O 1
ATOM 685 N N . SER A 1 88 ? 4.310 5.211 5.546 1.00 95.12 88 SER A N 1
ATOM 686 C CA . SER A 1 88 ? 5.337 6.170 5.104 1.00 95.12 88 SER A CA 1
ATOM 687 C C . SER A 1 88 ? 6.053 5.717 3.833 1.00 95.12 88 SER A C 1
ATOM 689 O O . SER A 1 88 ? 6.192 6.507 2.905 1.00 95.12 88 SER A O 1
ATOM 691 N N . VAL A 1 89 ? 6.454 4.446 3.764 1.00 95.44 89 VAL A N 1
ATOM 692 C CA . VAL A 1 89 ? 7.113 3.860 2.585 1.00 95.44 89 VAL A CA 1
ATOM 693 C C . VAL A 1 89 ? 6.193 3.874 1.361 1.00 95.44 89 VAL A C 1
ATOM 695 O O . VAL A 1 89 ? 6.632 4.224 0.266 1.00 95.44 89 VAL A O 1
ATOM 698 N N . LEU A 1 90 ? 4.910 3.539 1.532 1.00 96.44 90 LEU A N 1
ATOM 699 C CA . LEU A 1 90 ? 3.926 3.592 0.447 1.00 96.44 90 LEU A CA 1
ATOM 700 C C . LEU A 1 90 ? 3.708 5.027 -0.055 1.00 96.44 90 LEU A C 1
ATOM 702 O O . LEU A 1 90 ? 3.686 5.257 -1.263 1.00 96.44 90 LEU A O 1
ATOM 706 N N . CYS A 1 91 ? 3.578 5.994 0.857 1.00 94.44 91 CYS A N 1
ATOM 707 C CA . CYS A 1 91 ? 3.440 7.408 0.514 1.00 94.44 91 CYS A CA 1
ATOM 708 C C . CYS A 1 91 ? 4.687 7.946 -0.197 1.00 94.44 91 CYS A C 1
ATOM 710 O O . CYS A 1 91 ? 4.548 8.699 -1.158 1.00 94.44 91 CYS A O 1
ATOM 712 N N . GLU A 1 92 ? 5.888 7.545 0.229 1.00 92.38 92 GLU A N 1
ATOM 713 C CA . GLU A 1 92 ? 7.137 7.919 -0.437 1.00 92.38 92 GLU A CA 1
ATOM 714 C C . GLU A 1 92 ? 7.207 7.369 -1.860 1.00 92.38 92 GLU A C 1
ATOM 716 O O . GLU A 1 92 ? 7.461 8.128 -2.795 1.00 92.38 92 GLU A O 1
ATOM 721 N N . ALA A 1 93 ? 6.926 6.080 -2.047 1.00 92.56 93 ALA A N 1
ATOM 722 C CA . ALA A 1 93 ? 6.916 5.475 -3.372 1.00 92.56 93 ALA A CA 1
ATOM 723 C C . ALA A 1 93 ? 5.862 6.112 -4.290 1.00 92.56 93 ALA A C 1
ATOM 725 O O . ALA A 1 93 ? 6.166 6.432 -5.437 1.00 92.56 93 ALA A O 1
ATOM 726 N N . ALA A 1 94 ? 4.645 6.346 -3.783 1.00 92.44 94 ALA A N 1
ATOM 727 C CA . ALA A 1 94 ? 3.582 7.016 -4.529 1.00 92.44 94 ALA A CA 1
ATOM 728 C C . ALA A 1 94 ? 3.984 8.436 -4.936 1.00 92.44 94 ALA A C 1
ATOM 730 O O . ALA A 1 94 ? 3.798 8.838 -6.080 1.00 92.44 94 ALA A O 1
ATOM 731 N N . TRP A 1 95 ? 4.575 9.196 -4.016 1.00 89.19 95 TRP A N 1
ATOM 732 C CA . TRP A 1 95 ? 5.048 10.542 -4.304 1.00 89.19 95 TRP A CA 1
ATOM 733 C C . TRP A 1 95 ? 6.159 10.541 -5.365 1.00 89.19 95 TRP A C 1
ATOM 735 O O . TRP A 1 95 ? 6.071 11.298 -6.335 1.00 89.19 95 TRP A O 1
ATOM 745 N N . LYS A 1 96 ? 7.149 9.643 -5.239 1.00 87.19 96 LYS A N 1
ATOM 746 C CA . LYS A 1 96 ? 8.223 9.482 -6.228 1.00 87.19 96 LYS A CA 1
ATOM 747 C C . LYS A 1 96 ? 7.682 9.065 -7.592 1.00 87.19 96 LYS A C 1
ATOM 749 O O . LYS A 1 96 ? 8.157 9.595 -8.579 1.00 87.19 96 LYS A O 1
ATOM 754 N N . ALA A 1 97 ? 6.679 8.192 -7.676 1.00 88.31 97 ALA A N 1
ATOM 755 C CA . ALA A 1 97 ? 6.072 7.786 -8.949 1.00 88.31 97 ALA A CA 1
ATOM 756 C C . ALA A 1 97 ? 5.289 8.931 -9.620 1.00 88.31 97 ALA A C 1
ATOM 758 O O . ALA A 1 97 ? 5.453 9.197 -10.812 1.00 88.31 97 ALA A O 1
ATOM 759 N N . ASN A 1 98 ? 4.484 9.649 -8.829 1.00 87.19 98 ASN A N 1
ATOM 760 C CA . ASN A 1 98 ? 3.593 10.706 -9.312 1.00 87.19 98 ASN A CA 1
ATOM 761 C C . ASN A 1 98 ? 4.349 11.961 -9.786 1.00 87.19 98 ASN A C 1
ATOM 763 O O . ASN A 1 98 ? 3.822 12.714 -10.604 1.00 87.19 98 ASN A O 1
ATOM 767 N N . LEU A 1 99 ? 5.551 12.217 -9.253 1.00 81.00 99 LEU A N 1
ATOM 768 C CA . LEU A 1 99 ? 6.409 13.344 -9.656 1.00 81.00 99 LEU A CA 1
ATOM 769 C C . LEU A 1 99 ? 7.629 12.927 -10.485 1.00 81.00 99 LEU A C 1
ATOM 771 O O . LEU A 1 99 ? 8.171 13.753 -11.215 1.00 81.00 99 LEU A O 1
ATOM 775 N N . GLN A 1 100 ? 8.035 11.663 -10.364 1.00 73.75 100 GLN A N 1
ATOM 776 C CA . GLN A 1 100 ? 9.164 11.015 -11.024 1.00 73.75 100 GLN A CA 1
ATOM 777 C C . GLN A 1 100 ? 10.485 11.757 -10.878 1.00 73.75 100 GLN A C 1
ATOM 779 O O . GLN A 1 100 ? 11.066 12.247 -11.843 1.00 73.75 100 GLN A O 1
ATOM 784 N N . LEU A 1 101 ? 10.957 11.835 -9.641 1.00 70.25 101 LEU A N 1
ATOM 785 C CA . LEU A 1 101 ? 12.220 12.479 -9.316 1.00 70.25 101 LEU A CA 1
ATOM 786 C C . LEU A 1 101 ? 13.347 11.443 -9.272 1.00 70.25 101 LEU A C 1
ATOM 788 O O . LEU A 1 101 ? 13.148 10.333 -8.778 1.00 70.25 101 LEU A O 1
ATOM 792 N N . ASP A 1 102 ? 14.512 11.796 -9.807 1.00 66.94 102 ASP A N 1
ATOM 793 C CA . ASP A 1 102 ? 15.728 10.999 -9.666 1.00 66.94 102 ASP A CA 1
ATOM 794 C C . ASP A 1 102 ? 16.250 11.021 -8.216 1.00 66.94 102 ASP A C 1
ATOM 796 O O . ASP A 1 102 ? 15.663 11.634 -7.318 1.00 66.94 102 ASP A O 1
ATOM 800 N N . GLY A 1 103 ? 17.366 10.328 -7.971 1.00 60.56 103 GLY A N 1
ATOM 801 C CA . GLY A 1 103 ? 17.989 10.265 -6.645 1.00 60.56 103 GLY A CA 1
ATOM 802 C C . GLY A 1 103 ? 18.389 11.629 -6.062 1.00 60.56 103 GLY A C 1
ATOM 803 O O . GLY A 1 103 ? 18.580 11.719 -4.851 1.00 60.56 103 GLY A O 1
ATOM 804 N N . ASP A 1 104 ? 18.461 12.671 -6.895 1.00 66.12 104 ASP A N 1
ATOM 805 C CA . ASP A 1 104 ? 18.794 14.047 -6.522 1.00 66.12 104 ASP A CA 1
ATOM 806 C C . ASP A 1 104 ? 17.547 14.951 -6.422 1.00 66.12 104 ASP A C 1
ATOM 808 O O . ASP A 1 104 ? 17.659 16.153 -6.171 1.00 66.12 104 ASP A O 1
ATOM 812 N N . GLY A 1 105 ? 16.341 14.397 -6.594 1.00 64.81 105 GLY A N 1
ATOM 813 C CA . GLY A 1 105 ? 15.095 15.153 -6.504 1.00 64.81 105 GLY A CA 1
ATOM 814 C C . GLY A 1 105 ? 14.759 15.948 -7.770 1.00 64.81 105 GLY A C 1
ATOM 815 O O . GLY A 1 105 ? 13.950 16.876 -7.702 1.00 64.81 105 GLY A O 1
ATOM 816 N N . VAL A 1 106 ? 15.365 15.621 -8.916 1.00 69.44 106 VAL A N 1
ATOM 817 C CA . VAL A 1 106 ? 15.135 16.299 -10.200 1.00 69.44 106 VAL A CA 1
ATOM 818 C C . VAL A 1 106 ? 14.175 15.477 -11.066 1.00 69.44 106 VAL A C 1
ATOM 820 O O . VAL A 1 106 ? 14.348 14.264 -11.165 1.00 69.44 106 VAL A O 1
ATOM 823 N N . PRO A 1 107 ? 13.169 16.092 -11.724 1.00 70.19 107 PRO A N 1
ATOM 824 C CA . PRO A 1 107 ? 12.284 15.370 -12.633 1.00 70.19 107 PRO A CA 1
ATOM 825 C C . PRO A 1 107 ? 13.059 14.605 -13.704 1.00 70.19 107 PRO A C 1
ATOM 827 O O . PRO A 1 107 ? 13.854 15.184 -14.451 1.00 70.19 107 PRO A O 1
ATOM 830 N N . HIS A 1 108 ? 12.804 13.305 -13.788 1.00 66.69 108 HIS A N 1
ATOM 831 C CA . HIS A 1 108 ? 13.441 12.420 -14.746 1.00 66.69 108 HIS A CA 1
ATOM 832 C C . HIS A 1 108 ? 12.953 12.773 -16.158 1.00 66.69 108 HIS A C 1
ATOM 834 O O . HIS A 1 108 ? 11.759 12.768 -16.438 1.00 66.69 108 HIS A O 1
ATOM 840 N N . GLY A 1 109 ? 13.871 13.091 -17.075 1.00 63.19 109 GLY A N 1
ATOM 841 C CA . GLY A 1 109 ? 13.507 13.495 -18.443 1.00 63.19 109 GLY A CA 1
ATOM 842 C C . GLY A 1 109 ? 13.084 12.345 -19.368 1.00 63.19 109 GLY A C 1
ATOM 843 O O . GLY A 1 109 ? 12.470 12.590 -20.404 1.00 63.19 109 GLY A O 1
ATOM 844 N N . ASP A 1 110 ? 13.418 11.103 -19.009 1.00 67.94 110 ASP A N 1
ATOM 845 C CA . ASP A 1 110 ? 13.344 9.938 -19.906 1.00 67.94 110 ASP A CA 1
ATOM 846 C C . ASP A 1 110 ? 12.092 9.073 -19.714 1.00 67.94 110 ASP A C 1
ATOM 848 O O . ASP A 1 110 ? 11.822 8.173 -20.513 1.00 67.94 110 ASP A O 1
ATOM 852 N N . ARG A 1 111 ? 11.320 9.325 -18.657 1.00 68.69 111 ARG A N 1
ATOM 853 C CA . ARG A 1 111 ? 10.057 8.645 -18.369 1.00 68.69 111 ARG A CA 1
ATOM 854 C C . ARG A 1 111 ? 9.044 9.714 -17.937 1.00 68.69 111 ARG A C 1
ATOM 856 O O . ARG A 1 111 ? 9.466 10.745 -17.423 1.00 68.69 111 ARG A O 1
ATOM 863 N N . PRO A 1 112 ? 7.748 9.555 -18.237 1.00 76.19 112 PRO A N 1
ATOM 864 C CA . PRO A 1 112 ? 6.706 10.412 -17.688 1.00 76.19 112 PRO A CA 1
ATOM 865 C C . PRO A 1 112 ? 6.173 9.842 -16.361 1.00 76.19 112 PRO A C 1
ATOM 867 O O . PRO A 1 112 ? 6.181 8.618 -16.173 1.00 76.19 112 PRO A O 1
ATOM 870 N N . PRO A 1 113 ? 5.694 10.706 -15.446 1.00 85.25 113 PRO A N 1
ATOM 871 C CA . PRO A 1 113 ? 5.102 10.258 -14.196 1.00 85.25 113 PRO A CA 1
ATOM 872 C C . PRO A 1 113 ? 3.845 9.428 -14.463 1.00 85.25 113 PRO A C 1
ATOM 874 O O . PRO A 1 113 ? 3.140 9.645 -15.454 1.00 85.25 113 PRO A O 1
ATOM 877 N N . PHE A 1 114 ? 3.544 8.517 -13.544 1.00 87.19 114 PHE A N 1
ATOM 878 C CA . PHE A 1 114 ? 2.325 7.711 -13.556 1.00 87.19 114 PHE A CA 1
ATOM 879 C C . PHE A 1 114 ? 1.663 7.769 -12.183 1.00 87.19 114 PHE A C 1
ATOM 881 O O . PHE A 1 114 ? 2.343 7.974 -11.175 1.00 87.19 114 PHE A O 1
ATOM 888 N N . ALA A 1 115 ? 0.341 7.605 -12.127 1.00 90.00 115 ALA A N 1
ATOM 889 C CA . ALA A 1 115 ? -0.347 7.577 -10.849 1.00 90.00 115 ALA A CA 1
ATOM 890 C C . ALA A 1 115 ? -0.076 6.246 -10.140 1.00 90.00 115 ALA A C 1
ATOM 892 O O . ALA A 1 115 ? -0.434 5.189 -10.651 1.00 90.00 115 ALA A O 1
ATOM 893 N N . LEU A 1 116 ? 0.503 6.293 -8.943 1.00 92.19 116 LEU A N 1
ATOM 894 C CA . LEU A 1 116 ? 0.623 5.145 -8.050 1.00 92.19 116 LEU A CA 1
ATOM 895 C C . LEU A 1 116 ? -0.226 5.379 -6.800 1.00 92.19 116 LEU A C 1
ATOM 897 O O . LEU A 1 116 ? 0.034 6.282 -6.001 1.00 92.19 116 LEU A O 1
ATOM 901 N N . HIS A 1 117 ? -1.242 4.542 -6.616 1.00 93.19 117 HIS A N 1
ATOM 902 C CA . HIS A 1 117 ? -2.157 4.618 -5.485 1.00 93.19 117 HIS A CA 1
ATOM 903 C C . HIS A 1 117 ? -2.153 3.336 -4.659 1.00 93.19 117 HIS A C 1
ATOM 905 O O . HIS A 1 117 ? -2.170 2.226 -5.186 1.00 93.19 117 HIS A O 1
ATOM 911 N N . PHE A 1 118 ? -2.218 3.501 -3.341 1.00 96.12 118 PHE A N 1
ATOM 912 C CA . PHE A 1 118 ? -2.397 2.408 -2.394 1.00 96.12 118 PHE A CA 1
ATOM 913 C C . PHE A 1 118 ? -3.736 2.574 -1.686 1.00 96.12 118 PHE A C 1
ATOM 915 O O . PHE A 1 118 ? -4.066 3.667 -1.224 1.00 96.12 118 PHE A O 1
ATOM 922 N N . VAL A 1 119 ? -4.511 1.496 -1.598 1.00 96.00 119 VAL A N 1
ATOM 923 C CA . VAL A 1 119 ? -5.816 1.496 -0.931 1.00 96.00 119 VAL A CA 1
ATOM 924 C C . VAL A 1 119 ? -5.853 0.362 0.080 1.00 96.00 119 VAL A C 1
ATOM 926 O O . VAL A 1 119 ? -5.833 -0.805 -0.297 1.00 96.00 119 VAL A O 1
ATOM 929 N N . LEU A 1 120 ? -5.923 0.705 1.365 1.00 96.56 120 LEU A N 1
ATOM 930 C CA . LEU A 1 120 ? -6.112 -0.256 2.449 1.00 96.56 120 LEU A CA 1
ATOM 931 C C . LEU A 1 120 ? -7.616 -0.464 2.649 1.00 96.56 120 LEU A C 1
ATOM 933 O O . LEU A 1 120 ? -8.339 0.475 2.976 1.00 96.56 120 LEU A O 1
ATOM 937 N N . LEU A 1 121 ? -8.089 -1.684 2.408 1.00 95.56 121 LEU A N 1
ATOM 938 C CA . LEU A 1 121 ? -9.494 -2.058 2.505 1.00 95.56 121 LEU A CA 1
ATOM 939 C C . LEU A 1 121 ? -9.760 -2.668 3.883 1.00 95.56 121 LEU A C 1
ATOM 941 O O . LEU A 1 121 ? -9.220 -3.723 4.217 1.00 95.56 121 LEU A O 1
ATOM 945 N N . LEU A 1 122 ? -10.577 -1.970 4.672 1.00 94.62 122 LEU A N 1
ATOM 946 C CA . LEU A 1 122 ? -10.989 -2.388 6.011 1.00 94.62 122 LEU A CA 1
ATOM 947 C C . LEU A 1 122 ? -12.315 -3.146 5.944 1.00 94.62 122 LEU A C 1
ATOM 949 O O . LEU A 1 122 ? -13.229 -2.737 5.224 1.00 94.62 122 LEU A O 1
ATOM 953 N N . GLU A 1 123 ? -12.430 -4.228 6.706 1.00 92.31 123 GLU A N 1
ATOM 954 C CA . GLU A 1 123 ? -13.652 -5.030 6.796 1.00 92.31 123 GLU A CA 1
ATOM 955 C C . GLU A 1 123 ? -14.466 -4.740 8.059 1.00 92.31 123 GLU A C 1
ATOM 957 O O . GLU A 1 123 ? -15.699 -4.829 8.040 1.00 92.31 123 GLU A O 1
ATOM 962 N N . HIS A 1 124 ? -13.801 -4.452 9.178 1.00 92.69 124 HIS A N 1
ATOM 963 C CA . HIS A 1 124 ? -14.438 -4.451 10.500 1.00 92.69 124 HIS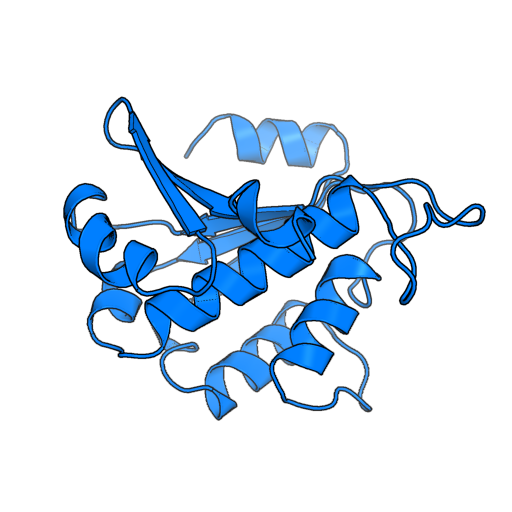 A CA 1
ATOM 964 C C . HIS A 1 124 ? -14.059 -3.249 11.362 1.00 92.69 124 HIS A C 1
ATOM 966 O O . HIS A 1 124 ? -14.806 -2.885 12.271 1.00 92.69 124 HIS A O 1
ATOM 972 N N . THR A 1 125 ? -12.911 -2.644 11.097 1.00 94.94 125 THR A N 1
ATOM 973 C CA . THR A 1 125 ? -12.370 -1.529 11.851 1.00 94.94 125 THR A CA 1
ATOM 974 C C . THR A 1 125 ? -12.673 -0.215 11.134 1.00 94.94 125 THR A C 1
ATOM 976 O O . THR A 1 125 ? -12.386 -0.089 9.942 1.00 94.94 125 THR A O 1
ATOM 979 N N . PRO A 1 126 ? -13.244 0.790 11.821 1.00 95.38 126 PRO A N 1
ATOM 980 C CA . PRO A 1 126 ? -13.456 2.094 11.212 1.00 95.38 126 PRO A CA 1
ATOM 981 C C . PRO A 1 126 ? -12.108 2.794 10.940 1.00 95.38 126 PRO A C 1
ATOM 983 O O . PRO A 1 126 ? -11.203 2.719 11.774 1.00 95.38 126 PRO A O 1
ATOM 986 N N . PRO A 1 127 ? -11.955 3.542 9.828 1.00 95.69 127 PRO A N 1
ATOM 987 C CA . PRO A 1 127 ? -10.684 4.191 9.477 1.00 95.69 127 PRO A CA 1
ATOM 988 C C . PRO A 1 127 ? -10.127 5.151 10.530 1.00 95.69 127 PRO A C 1
ATOM 990 O O . PRO A 1 127 ? -8.916 5.332 10.609 1.00 95.69 127 PRO A O 1
ATOM 993 N N . VAL A 1 128 ? -10.979 5.739 11.377 1.00 95.88 128 VAL A N 1
ATOM 994 C CA . VAL A 1 128 ? -10.531 6.598 12.485 1.00 95.88 128 VAL A CA 1
ATOM 995 C C . VAL A 1 128 ? -9.582 5.872 13.445 1.00 95.88 128 VAL A C 1
ATOM 997 O O . VAL A 1 128 ? -8.637 6.493 13.933 1.00 95.88 128 VAL A O 1
ATOM 1000 N N . ASP A 1 129 ? -9.750 4.563 13.641 1.00 95.94 129 ASP A N 1
ATOM 1001 C CA . ASP A 1 129 ? -8.909 3.761 14.539 1.00 95.94 129 ASP A CA 1
ATOM 1002 C C . ASP A 1 129 ? -7.479 3.578 13.991 1.00 95.94 129 ASP A C 1
ATOM 1004 O O . ASP A 1 129 ? -6.557 3.272 14.746 1.00 95.94 129 ASP A O 1
ATOM 1008 N N . PHE A 1 130 ? -7.254 3.827 12.694 1.00 95.88 130 PHE A N 1
ATOM 1009 C CA . PHE A 1 130 ? -5.920 3.834 12.084 1.00 95.88 130 PHE A CA 1
ATOM 1010 C C . PHE A 1 130 ? -5.159 5.140 12.310 1.00 95.88 130 PHE A C 1
ATOM 1012 O O . PHE A 1 130 ? -3.934 5.143 12.198 1.00 95.88 130 PHE A O 1
ATOM 1019 N N . THR A 1 131 ? -5.845 6.233 12.658 1.00 94.19 131 THR A N 1
ATOM 1020 C CA . THR A 1 131 ? -5.263 7.584 12.681 1.00 94.19 131 THR A CA 1
ATOM 1021 C C . THR A 1 131 ? -4.014 7.652 13.554 1.00 94.19 131 THR A C 1
ATOM 1023 O O . THR A 1 131 ? -2.971 8.107 13.098 1.00 94.19 131 THR A O 1
ATOM 1026 N N . GLU A 1 132 ? -4.077 7.160 14.796 1.00 93.31 132 GLU A N 1
ATOM 1027 C CA . GLU A 1 132 ? -2.931 7.228 15.712 1.00 93.31 132 GLU A CA 1
ATOM 1028 C C . GLU A 1 132 ? -1.747 6.392 15.208 1.00 93.31 132 GLU A C 1
ATOM 1030 O O . GLU A 1 132 ? -0.602 6.837 15.259 1.00 93.31 132 GLU A O 1
ATOM 1035 N N . ALA A 1 133 ? -2.008 5.178 14.718 1.00 94.12 133 ALA A N 1
ATOM 1036 C CA . ALA A 1 133 ? -0.961 4.269 14.269 1.00 94.12 133 ALA A CA 1
ATOM 1037 C C . ALA A 1 133 ? -0.284 4.760 12.982 1.00 94.12 133 ALA A C 1
ATOM 1039 O O . ALA A 1 133 ? 0.939 4.684 12.867 1.00 94.12 133 ALA A O 1
ATOM 1040 N N . VAL A 1 134 ? -1.060 5.305 12.043 1.00 94.38 134 VAL A N 1
ATOM 1041 C CA . VAL A 1 134 ? -0.542 5.872 10.794 1.00 94.38 134 VAL A CA 1
ATOM 1042 C C . VAL A 1 134 ? 0.236 7.158 11.064 1.00 94.38 134 VAL A C 1
ATOM 1044 O O . VAL A 1 134 ? 1.337 7.307 10.547 1.00 94.38 134 VAL A O 1
ATOM 1047 N N . SER A 1 135 ? -0.244 8.033 11.950 1.00 91.00 135 SER A N 1
ATOM 1048 C CA . SER A 1 135 ? 0.452 9.280 12.313 1.00 91.00 135 SER A CA 1
ATOM 1049 C C . SER A 1 135 ? 1.792 9.071 13.032 1.00 91.00 135 SER A C 1
ATOM 1051 O O . SER A 1 135 ? 2.570 10.012 13.156 1.00 91.00 135 SER A O 1
ATOM 1053 N N . LYS A 1 136 ? 2.098 7.852 13.504 1.00 89.62 136 LYS A N 1
ATOM 1054 C CA . LYS A 1 136 ? 3.443 7.489 14.000 1.00 89.62 136 LYS A CA 1
ATOM 1055 C C . LYS A 1 136 ? 4.456 7.300 12.868 1.00 89.62 136 LYS A C 1
ATOM 1057 O O . LYS A 1 136 ? 5.653 7.207 13.138 1.00 89.62 136 LYS A O 1
ATOM 1062 N N . GLY A 1 137 ? 3.990 7.206 11.623 1.00 85.06 137 GLY A N 1
ATOM 1063 C CA . GLY A 1 137 ? 4.836 7.184 10.443 1.00 85.06 137 GLY A CA 1
ATOM 1064 C C . GLY A 1 137 ? 5.643 8.470 10.300 1.00 85.06 137 GLY A C 1
ATOM 1065 O O . GLY A 1 137 ? 5.267 9.550 10.756 1.00 85.06 137 GLY A O 1
ATOM 1066 N N . ARG A 1 138 ? 6.802 8.344 9.666 1.00 83.44 138 ARG A N 1
ATOM 1067 C CA . ARG A 1 138 ? 7.720 9.456 9.448 1.00 83.44 138 ARG A CA 1
ATOM 1068 C C . ARG A 1 138 ? 7.101 10.424 8.434 1.00 83.44 138 ARG A C 1
ATOM 1070 O O . ARG A 1 138 ? 6.787 10.006 7.322 1.00 83.44 138 ARG A O 1
ATOM 1077 N N . TRP A 1 139 ? 6.974 11.695 8.818 1.00 85.88 139 TRP A N 1
ATOM 1078 C CA . TRP A 1 139 ? 6.542 12.793 7.942 1.00 85.88 139 TRP A CA 1
ATOM 1079 C C . TRP A 1 139 ? 5.205 12.550 7.234 1.00 85.88 139 TRP A C 1
ATOM 1081 O O . TRP A 1 139 ? 5.104 12.786 6.035 1.00 85.88 139 TRP A O 1
ATOM 1091 N N . LEU A 1 140 ? 4.188 12.064 7.943 1.00 90.12 140 LEU A N 1
ATOM 1092 C CA . LEU A 1 140 ? 2.855 11.876 7.372 1.00 90.12 140 LEU A CA 1
ATOM 1093 C C . LEU A 1 140 ? 1.888 12.955 7.849 1.00 90.12 140 LEU A C 1
ATOM 1095 O O . LEU A 1 140 ? 1.744 13.169 9.051 1.00 90.12 140 LEU A O 1
ATOM 1099 N N . ASP A 1 141 ? 1.185 13.563 6.898 1.00 91.88 141 ASP A N 1
ATOM 1100 C CA . ASP A 1 141 ? -0.059 14.272 7.171 1.00 91.88 141 ASP A CA 1
ATOM 1101 C C . ASP A 1 141 ? -1.211 13.277 6.987 1.00 91.88 141 ASP A C 1
ATOM 1103 O O . ASP A 1 141 ? -1.290 12.571 5.975 1.00 91.88 141 ASP A O 1
ATOM 1107 N N . VAL A 1 142 ? -2.084 13.195 7.991 1.00 93.75 142 VAL A N 1
ATOM 1108 C CA . VAL A 1 142 ? -3.215 12.265 8.025 1.00 93.75 142 VAL A CA 1
ATOM 1109 C C . VAL A 1 142 ? -4.504 13.058 8.184 1.00 93.75 142 VAL A C 1
ATOM 1111 O O . VAL A 1 142 ? -4.639 13.862 9.106 1.00 93.75 142 VAL A O 1
ATOM 1114 N N . GLU A 1 143 ? -5.463 12.807 7.302 1.00 95.44 143 GLU A N 1
ATOM 1115 C CA . GLU A 1 143 ? -6.764 13.473 7.290 1.00 95.44 143 GLU A CA 1
ATOM 1116 C C . GLU A 1 143 ? -7.886 12.434 7.242 1.00 95.44 143 GLU A C 1
ATOM 1118 O O . GLU A 1 143 ? -7.793 11.437 6.526 1.00 95.44 143 GLU A O 1
ATOM 1123 N N . LEU A 1 144 ? -8.943 12.654 8.026 1.00 94.56 144 LEU A N 1
ATOM 1124 C CA . LEU A 1 144 ? -10.152 11.835 8.022 1.00 94.56 144 LEU A CA 1
ATOM 1125 C C . LEU A 1 144 ? -11.309 12.660 7.451 1.00 94.56 144 LEU A C 1
ATOM 1127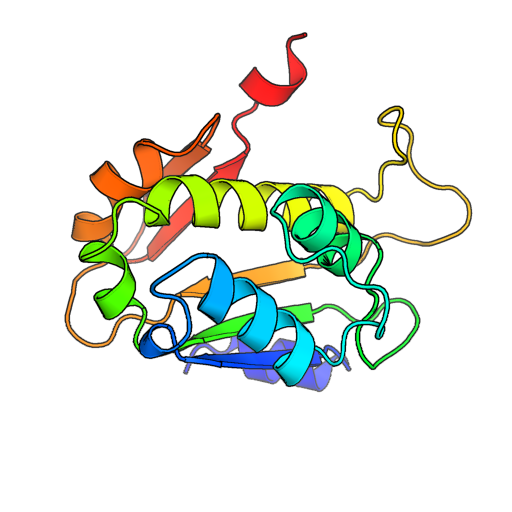 O O . LEU A 1 144 ? -11.741 13.633 8.070 1.00 94.56 144 LEU A O 1
ATOM 1131 N N . THR A 1 145 ? -11.849 12.234 6.314 1.00 93.62 145 THR A N 1
ATOM 1132 C CA . THR A 1 145 ? -12.981 12.886 5.640 1.00 93.62 145 THR A CA 1
ATOM 1133 C C . THR A 1 145 ? -14.002 11.831 5.245 1.00 93.62 145 THR A C 1
ATOM 1135 O O . THR A 1 145 ? -13.634 10.862 4.593 1.00 93.62 145 THR A O 1
ATOM 1138 N N . ASP A 1 146 ? -15.272 11.998 5.628 1.00 88.38 146 ASP A N 1
ATOM 1139 C CA . ASP A 1 146 ? -16.385 11.117 5.228 1.00 88.38 146 ASP A CA 1
ATOM 1140 C C . ASP A 1 146 ? -16.062 9.610 5.328 1.00 88.38 146 ASP A C 1
ATOM 1142 O O . ASP A 1 146 ? -16.221 8.855 4.373 1.00 88.38 146 ASP A O 1
ATOM 1146 N N . GLU A 1 147 ? -15.561 9.179 6.493 1.00 88.06 147 GLU A N 1
ATOM 1147 C CA . GLU A 1 147 ? -15.145 7.789 6.759 1.00 88.06 147 GLU A CA 1
ATOM 1148 C C . GLU A 1 147 ? -14.010 7.277 5.855 1.00 88.06 147 GLU A C 1
ATOM 1150 O O . GLU A 1 147 ? -13.829 6.075 5.701 1.00 88.06 147 GLU A O 1
ATOM 1155 N N . ARG A 1 148 ? -13.197 8.163 5.279 1.00 91.50 148 ARG A N 1
ATOM 1156 C CA . ARG A 1 148 ? -11.969 7.825 4.555 1.00 91.50 148 ARG A CA 1
ATOM 1157 C C . ARG A 1 148 ? -10.780 8.467 5.252 1.00 91.50 148 ARG A C 1
ATOM 1159 O O . ARG A 1 148 ? -10.736 9.682 5.411 1.00 91.50 148 ARG A O 1
ATOM 1166 N N . LEU A 1 149 ? -9.810 7.645 5.647 1.00 95.12 149 LEU A N 1
ATOM 1167 C CA . LEU A 1 149 ? -8.518 8.121 6.134 1.00 95.12 149 LEU A CA 1
ATOM 1168 C C . LEU A 1 149 ? -7.558 8.242 4.948 1.00 95.12 149 LEU A C 1
ATOM 1170 O O . LEU A 1 149 ? -7.306 7.259 4.249 1.00 95.12 149 LEU A O 1
ATOM 1174 N N . THR A 1 150 ? -7.023 9.433 4.714 1.00 95.19 150 THR A N 1
ATOM 1175 C CA . THR A 1 150 ? -5.983 9.690 3.717 1.00 95.19 150 THR A CA 1
ATOM 1176 C C . THR A 1 150 ? -4.668 10.004 4.409 1.00 95.19 150 THR A C 1
ATOM 1178 O O . THR A 1 150 ? -4.647 10.746 5.387 1.00 95.19 150 THR A O 1
ATOM 1181 N N . ALA A 1 151 ? -3.576 9.455 3.882 1.00 94.12 151 ALA A N 1
ATOM 1182 C CA . ALA A 1 151 ? -2.222 9.740 4.333 1.00 94.12 151 ALA A CA 1
ATOM 1183 C C . ALA A 1 151 ? -1.371 10.183 3.140 1.00 94.12 151 ALA A C 1
ATOM 1185 O O . ALA A 1 151 ? -1.430 9.575 2.067 1.00 94.12 151 ALA A O 1
ATOM 1186 N N . ALA A 1 152 ? -0.583 11.233 3.335 1.00 91.06 152 ALA A N 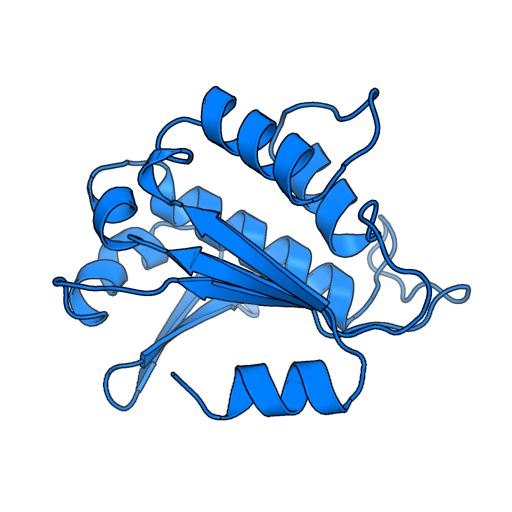1
ATOM 1187 C CA . ALA A 1 152 ? 0.366 11.737 2.352 1.00 91.06 152 ALA A CA 1
ATOM 1188 C C . ALA A 1 152 ? 1.654 12.180 3.049 1.00 91.06 152 ALA A C 1
ATOM 1190 O O . ALA A 1 152 ? 1.647 12.483 4.243 1.00 91.06 152 ALA A O 1
ATOM 1191 N N . LEU A 1 153 ? 2.762 12.230 2.301 1.00 88.19 153 LEU A N 1
ATOM 1192 C CA . LEU A 1 153 ? 3.979 12.846 2.819 1.00 88.19 153 LEU A CA 1
ATOM 1193 C C . LEU A 1 153 ? 3.713 14.321 3.135 1.00 88.19 153 LEU A C 1
ATOM 1195 O O . LEU A 1 153 ? 3.226 15.072 2.289 1.00 88.19 153 LEU A O 1
ATOM 1199 N N . SER A 1 154 ? 4.061 14.715 4.355 1.00 82.19 154 SER A N 1
ATOM 1200 C CA . SER A 1 154 ? 3.939 16.078 4.841 1.00 82.19 154 SER A CA 1
ATOM 1201 C C . SER A 1 154 ? 4.833 17.014 4.045 1.00 82.19 154 SER A C 1
ATOM 1203 O O . SER A 1 154 ? 5.952 16.659 3.665 1.00 82.19 154 SER A O 1
ATOM 1205 N N . SER A 1 155 ? 4.391 18.258 3.859 1.00 69.50 155 SER A N 1
ATOM 1206 C CA . SER A 1 155 ? 5.214 19.283 3.210 1.00 69.50 155 SER A CA 1
ATOM 1207 C C . SER A 1 155 ? 6.531 19.560 3.953 1.00 69.50 155 SER A C 1
ATOM 1209 O O . SER A 1 155 ? 7.461 20.105 3.368 1.00 69.50 155 SER A O 1
ATOM 1211 N N . ALA A 1 156 ? 6.625 19.181 5.233 1.00 63.16 156 ALA A N 1
ATOM 1212 C CA . ALA A 1 156 ? 7.849 19.276 6.029 1.00 63.16 156 ALA A CA 1
ATOM 1213 C C . ALA A 1 156 ? 8.960 18.309 5.580 1.00 63.16 156 ALA A C 1
ATOM 1215 O O . ALA A 1 156 ? 10.113 18.521 5.935 1.00 63.16 156 ALA A O 1
ATOM 1216 N N . TYR A 1 157 ? 8.642 17.285 4.779 1.00 64.12 157 TYR A N 1
ATOM 1217 C CA . TYR A 1 157 ? 9.642 16.405 4.167 1.00 64.12 157 TYR A CA 1
ATOM 1218 C C . TYR A 1 157 ? 10.600 17.178 3.233 1.00 64.12 157 TYR A C 1
ATOM 1220 O O . TYR A 1 157 ? 11.747 16.781 3.074 1.00 64.12 157 TYR A O 1
ATOM 1228 N N . TRP A 1 158 ? 10.148 18.297 2.650 1.00 54.56 158 TRP A N 1
ATOM 1229 C CA . TRP A 1 158 ? 10.873 19.087 1.636 1.00 54.56 158 TRP A CA 1
ATOM 1230 C C . TRP A 1 158 ? 11.710 20.237 2.202 1.00 54.56 158 TRP A C 1
ATOM 1232 O O . TRP A 1 158 ? 12.249 21.029 1.432 1.00 54.56 158 TRP A O 1
ATOM 1242 N N . ALA A 1 159 ? 11.716 20.420 3.524 1.00 47.34 159 ALA A N 1
ATOM 1243 C CA . ALA A 1 159 ? 12.260 21.622 4.151 1.00 47.34 159 ALA A CA 1
ATOM 1244 C C . ALA A 1 159 ? 13.771 21.559 4.452 1.00 47.34 159 ALA A C 1
ATOM 1246 O O . ALA A 1 159 ? 14.295 22.547 4.969 1.00 47.34 159 ALA A O 1
ATOM 1247 N N . ASP A 1 160 ? 14.444 20.453 4.114 1.00 40.41 160 ASP A N 1
ATOM 1248 C CA . ASP A 1 160 ? 15.892 20.251 4.285 1.00 40.41 160 ASP A CA 1
ATOM 1249 C C . ASP A 1 160 ? 16.633 20.200 2.938 1.00 40.41 160 ASP A C 1
ATOM 1251 O O . ASP A 1 160 ? 16.218 19.412 2.057 1.00 40.41 160 ASP A O 1
#

Foldseek 3Di:
DDPVVVVLVVVVAEEFEAECVQCQDLQSVLVRCCVRQVADPVQPSDLVSSLVCLQVVRGPDDAAHAYEYEYPQLVSNLVHLCQQQVVLSLQSSQVCQQQVADPVRHHDPPGDHYGYYYHYDHDPDQCVSCQVSNVVHDQWDWDADPSDIDIHRHPVVVVD

Radius of gyration: 15.25 Å; chains: 1; bounding box: 35×34×36 Å

Sequence (160 aa):
MSAEVPALLERGGLVFRLNARDLLEPASLFRTFARELSFPGYFGHNWDALVDCLYDWHGPGHGNDDVAILIDDADALLRTDLLGLFVSVLCEAAWKANLQLDGDGVPHGDRPPFALHFVLLLEHTPPVDFTEAVSKGRWLDVELTDERLTAALSSAYWAD

InterPro domains:
  IPR000468 Barstar (barnase inhibitor) [PF01337] (15-94)
  IPR035905 Barstar-like superfamily [G3DSA:3.30.370.10] (15-101)
  IPR035905 Barstar-like superfamily [SSF52038] (17-90)

Organism: NCBI:txid2903617